Protein AF-A0A4S0N2V5-F1 (afdb_monomer_lite)

Secondary structure (DSSP, 8-state):
---THHHHHHHHHHHHHGGG-TT---HHHHHHHHHHHHHHHHHHHTT--HHHHHHHHHHHGGGS-GGGGGGGSTTT---HHHH------

Sequence (89 aa):
CLSNSAAERALRGIALGRKSWLFCGSDRGGQRAAVLYSLIVSAKMNDIDPQAWLADVLARLPAYPAHRIDDLLPWNWRSAKLRTQPAAA

Structure (mmCIF, N/CA/C/O backbone):
data_AF-A0A4S0N2V5-F1
#
_entry.id   AF-A0A4S0N2V5-F1
#
loop_
_atom_site.group_PDB
_atom_site.id
_atom_site.type_symbol
_atom_site.label_atom_id
_atom_site.label_alt_id
_atom_site.label_comp_id
_atom_site.label_asym_id
_atom_site.label_entity_id
_atom_site.label_seq_id
_atom_site.pdbx_PDB_ins_code
_atom_site.Cartn_x
_atom_site.Cartn_y
_atom_site.Cartn_z
_atom_site.occupancy
_atom_site.B_iso_or_equiv
_atom_site.auth_seq_id
_atom_site.auth_comp_id
_atom_site.auth_asym_id
_atom_site.auth_atom_id
_atom_site.pdbx_PDB_model_num
ATOM 1 N N . CYS A 1 1 ? -13.869 -15.649 -20.739 1.00 47.41 1 CYS A N 1
ATOM 2 C CA . CYS A 1 1 ? -12.517 -15.195 -21.126 1.00 47.41 1 CYS A CA 1
ATOM 3 C C . CYS A 1 1 ? -12.002 -14.246 -20.047 1.00 47.41 1 CYS A C 1
ATOM 5 O O . CYS A 1 1 ? -12.468 -13.116 -19.999 1.00 47.41 1 CYS A O 1
ATOM 7 N N . LEU A 1 2 ? -11.133 -14.701 -19.134 1.00 48.78 2 LEU A N 1
ATOM 8 C CA . LEU A 1 2 ? -10.482 -13.805 -18.167 1.00 48.78 2 LEU A CA 1
ATOM 9 C C . LEU A 1 2 ? -9.560 -12.859 -18.948 1.00 48.78 2 LEU A C 1
ATOM 11 O O . LEU A 1 2 ? -8.519 -13.283 -19.441 1.00 48.78 2 LEU A O 1
ATOM 15 N N . SER A 1 3 ? -9.943 -11.597 -19.121 1.00 55.47 3 SER A N 1
ATOM 16 C CA . SER A 1 3 ? -9.085 -10.641 -19.818 1.00 55.47 3 SER A CA 1
ATOM 17 C C . SER A 1 3 ? -7.992 -10.137 -18.871 1.00 55.47 3 SER A C 1
ATOM 19 O O . SER A 1 3 ? -8.243 -9.265 -18.037 1.00 55.47 3 SER A O 1
ATOM 21 N N . ASN A 1 4 ? -6.761 -10.629 -19.053 1.00 66.88 4 ASN A N 1
ATOM 22 C CA . ASN A 1 4 ? -5.534 -10.093 -18.436 1.00 66.88 4 ASN A CA 1
ATOM 23 C C . ASN A 1 4 ? -5.291 -8.609 -18.785 1.00 66.88 4 ASN A C 1
ATOM 25 O O . ASN A 1 4 ? -4.460 -7.939 -18.184 1.00 66.88 4 ASN A O 1
ATOM 29 N N . SER A 1 5 ? -6.059 -8.057 -19.726 1.00 72.94 5 SER A N 1
ATOM 30 C CA . SER A 1 5 ? -5.957 -6.680 -20.205 1.00 72.94 5 SER A CA 1
ATOM 31 C C . SER A 1 5 ? -6.055 -5.624 -19.099 1.00 72.94 5 SER A C 1
ATOM 33 O O . SER A 1 5 ? -5.472 -4.551 -19.238 1.00 72.94 5 SER A O 1
ATOM 35 N N . ALA A 1 6 ? -6.777 -5.889 -18.004 1.00 69.25 6 ALA A N 1
ATOM 36 C CA . ALA A 1 6 ? -6.830 -4.976 -16.859 1.00 69.25 6 ALA A CA 1
ATOM 37 C C . ALA A 1 6 ? -5.513 -4.979 -16.063 1.00 69.25 6 ALA A C 1
ATOM 39 O O . ALA A 1 6 ? -4.980 -3.914 -15.745 1.00 69.25 6 ALA A O 1
ATOM 40 N N . ALA A 1 7 ? -4.953 -6.163 -15.807 1.00 67.38 7 ALA A N 1
ATOM 41 C CA . ALA A 1 7 ? -3.676 -6.313 -15.119 1.00 67.38 7 ALA A CA 1
ATOM 42 C C . ALA A 1 7 ? -2.505 -5.806 -15.981 1.00 67.38 7 ALA A C 1
ATOM 44 O O . ALA A 1 7 ? -1.657 -5.062 -15.497 1.00 67.38 7 ALA A O 1
ATOM 45 N N . GLU A 1 8 ? -2.499 -6.093 -17.283 1.00 75.12 8 GLU A N 1
ATOM 46 C CA . GLU A 1 8 ? -1.504 -5.572 -18.230 1.00 75.12 8 GLU A CA 1
ATOM 47 C C . GLU A 1 8 ? -1.532 -4.040 -18.317 1.00 75.12 8 GLU A C 1
ATOM 49 O O . GLU A 1 8 ? -0.480 -3.394 -18.322 1.00 75.12 8 GLU A O 1
ATOM 54 N N . ARG A 1 9 ? -2.727 -3.427 -18.320 1.00 76.81 9 ARG A N 1
ATOM 55 C CA . ARG A 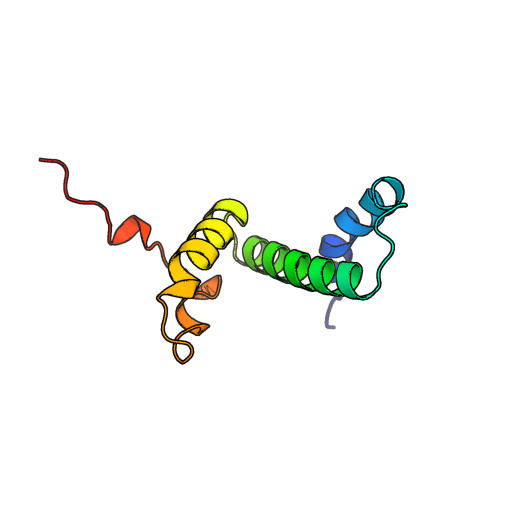1 9 ? -2.866 -1.963 -18.257 1.00 76.81 9 ARG A CA 1
ATOM 56 C C . ARG A 1 9 ? -2.320 -1.392 -16.952 1.00 76.81 9 ARG A C 1
ATOM 58 O O . ARG A 1 9 ? -1.650 -0.361 -16.995 1.00 76.81 9 ARG A O 1
ATOM 65 N N . ALA A 1 10 ? -2.549 -2.061 -15.823 1.00 72.25 10 ALA A N 1
ATOM 66 C CA . ALA A 1 10 ? -2.006 -1.643 -14.533 1.00 72.25 10 ALA A CA 1
ATOM 67 C C . ALA A 1 10 ? -0.466 -1.723 -14.488 1.00 72.25 10 ALA A C 1
ATOM 69 O O . ALA A 1 10 ? 0.188 -0.825 -13.957 1.00 72.25 10 ALA A O 1
ATOM 70 N N . LEU A 1 11 ? 0.126 -2.744 -15.118 1.00 71.69 11 LEU A N 1
ATOM 71 C CA . LEU A 1 11 ? 1.580 -2.930 -15.200 1.00 71.69 11 LEU A CA 1
ATOM 72 C C . LEU A 1 11 ? 2.268 -1.976 -16.191 1.00 71.69 11 LEU A C 1
ATOM 74 O O . LEU A 1 11 ? 3.478 -1.755 -16.098 1.00 71.69 11 LEU A O 1
ATOM 78 N N . ARG A 1 12 ? 1.525 -1.361 -17.121 1.00 75.25 12 ARG A N 1
ATOM 79 C CA . ARG A 1 12 ? 2.088 -0.471 -18.151 1.00 75.25 12 ARG A CA 1
ATOM 80 C C . ARG A 1 12 ? 2.844 0.723 -17.559 1.00 75.25 12 ARG A C 1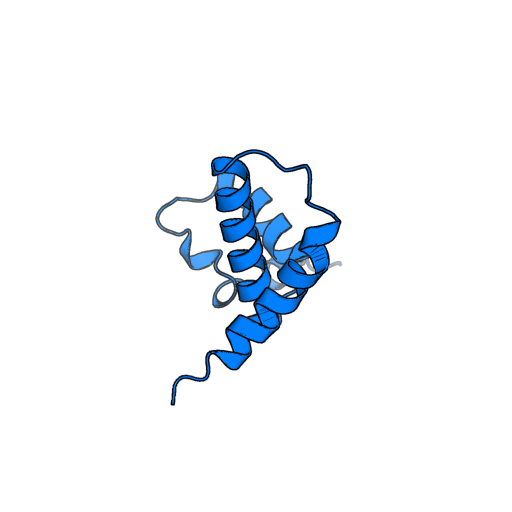
ATOM 82 O O . ARG A 1 12 ? 3.890 1.092 -18.086 1.00 75.25 12 ARG A O 1
ATOM 89 N N . GLY A 1 13 ? 2.371 1.285 -16.444 1.00 70.12 13 GLY A N 1
ATOM 90 C CA . GLY A 1 13 ? 3.066 2.370 -15.739 1.00 70.12 13 GLY A CA 1
ATOM 91 C C . GLY A 1 13 ? 4.438 1.948 -15.198 1.00 70.12 13 GLY A C 1
ATOM 92 O O . GLY A 1 13 ? 5.414 2.681 -15.338 1.00 70.12 13 GLY A O 1
ATOM 93 N N . ILE A 1 14 ? 4.540 0.724 -14.673 1.00 69.31 14 ILE A N 1
ATOM 94 C CA . ILE A 1 14 ? 5.799 0.137 -14.188 1.00 69.31 14 ILE A CA 1
ATOM 95 C C . ILE A 1 14 ? 6.746 -0.119 -15.366 1.00 69.31 14 ILE A C 1
ATOM 97 O O . ILE A 1 14 ? 7.930 0.209 -15.310 1.00 69.31 14 ILE A O 1
ATOM 101 N N . ALA A 1 15 ? 6.215 -0.643 -16.475 1.00 69.69 15 ALA A N 1
ATOM 102 C CA . ALA A 1 15 ? 6.988 -0.925 -17.679 1.00 69.69 15 ALA A CA 1
ATOM 103 C C . ALA A 1 15 ? 7.615 0.337 -18.303 1.00 69.69 15 ALA A C 1
ATOM 105 O O . ALA A 1 15 ? 8.731 0.255 -18.825 1.00 69.69 15 ALA A O 1
ATOM 106 N N . LEU A 1 16 ? 6.923 1.481 -18.230 1.00 72.00 16 LEU A N 1
ATOM 107 C CA . LEU A 1 16 ? 7.438 2.796 -18.631 1.00 72.00 16 LEU A CA 1
ATOM 108 C C . LEU A 1 16 ? 8.492 3.319 -17.643 1.00 72.00 16 LEU A C 1
ATOM 110 O O . LEU A 1 16 ? 9.512 3.866 -18.059 1.00 72.00 16 LEU A O 1
ATOM 114 N N . GLY A 1 17 ? 8.282 3.079 -16.346 1.00 65.25 17 GLY A N 1
ATOM 115 C CA . GLY A 1 17 ? 9.210 3.436 -15.275 1.00 65.25 17 GLY A CA 1
ATOM 116 C C . GLY A 1 17 ? 10.547 2.696 -15.321 1.00 65.25 17 GLY A C 1
ATOM 117 O O . GLY A 1 17 ? 11.516 3.218 -14.794 1.00 65.25 17 GLY A O 1
ATOM 118 N N . ARG A 1 18 ? 10.672 1.546 -16.001 1.00 66.88 18 ARG A N 1
ATOM 119 C CA . ARG A 1 18 ? 11.914 0.734 -16.049 1.00 66.88 18 ARG A CA 1
ATOM 120 C C . ARG A 1 18 ? 13.196 1.519 -16.364 1.00 66.88 18 ARG A C 1
ATOM 122 O O . ARG A 1 18 ? 14.248 1.181 -15.837 1.00 66.88 18 ARG A O 1
ATOM 129 N N . LYS A 1 19 ? 13.118 2.589 -17.166 1.00 62.16 19 LYS A N 1
ATOM 130 C CA . LYS A 1 19 ? 14.268 3.469 -17.465 1.00 62.16 19 LYS A CA 1
ATOM 131 C C . LYS A 1 19 ? 14.709 4.350 -16.285 1.00 62.16 19 LYS A C 1
ATOM 133 O O . LYS A 1 19 ? 15.850 4.782 -16.250 1.00 62.16 19 LYS A O 1
ATOM 138 N N . SER A 1 20 ? 13.828 4.605 -15.322 1.00 62.06 20 SER A N 1
ATOM 139 C CA . SER A 1 20 ? 14.091 5.405 -14.117 1.00 62.06 20 SER A CA 1
ATOM 140 C C . SER A 1 20 ? 14.552 4.559 -12.917 1.00 62.06 20 SER A C 1
ATOM 142 O O . SER A 1 20 ? 14.957 5.125 -11.909 1.00 62.06 20 SER A O 1
ATOM 144 N N . TRP A 1 21 ? 14.482 3.224 -13.002 1.00 62.19 21 TRP A N 1
ATOM 145 C CA . TRP A 1 21 ? 14.726 2.293 -11.883 1.00 62.19 21 TRP A CA 1
ATOM 146 C C . TRP A 1 21 ? 15.957 1.408 -12.141 1.00 62.19 21 TRP A C 1
ATOM 148 O O . TRP A 1 21 ? 16.136 0.379 -11.494 1.00 62.19 21 TRP A O 1
ATOM 158 N N . LEU A 1 22 ? 16.821 1.826 -13.079 1.00 57.75 22 LEU A N 1
ATOM 159 C CA . LEU A 1 22 ? 18.008 1.095 -13.547 1.00 57.75 22 LEU A CA 1
ATOM 160 C C . LEU A 1 22 ? 19.018 0.762 -12.430 1.00 57.75 22 LEU A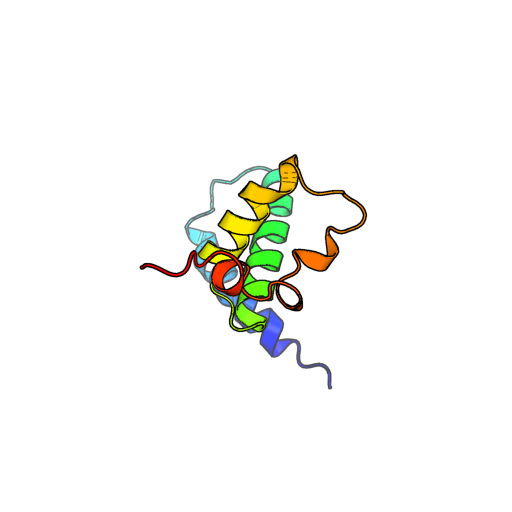 C 1
ATOM 162 O O . LEU A 1 22 ? 19.870 -0.097 -12.626 1.00 57.75 22 LEU A O 1
ATOM 166 N N . PHE A 1 23 ? 18.905 1.408 -11.263 1.00 53.09 23 PHE A N 1
ATOM 167 C CA . PHE A 1 23 ? 19.844 1.289 -10.142 1.00 53.09 23 PHE A CA 1
ATOM 168 C C . PHE A 1 23 ? 19.260 0.636 -8.874 1.00 53.09 23 PHE A C 1
ATOM 170 O O . PHE A 1 23 ? 19.968 0.510 -7.875 1.00 53.09 23 PHE A O 1
ATOM 177 N N . CYS A 1 24 ? 18.001 0.179 -8.872 1.00 54.47 24 CYS A N 1
ATOM 178 C CA . CYS A 1 24 ? 17.424 -0.538 -7.724 1.00 54.47 24 CYS A CA 1
ATOM 179 C C . CYS A 1 24 ? 17.874 -2.014 -7.712 1.00 54.47 24 CYS A C 1
ATOM 181 O O . CYS A 1 24 ? 17.116 -2.926 -8.029 1.00 54.47 24 CYS A O 1
ATOM 183 N N . GLY A 1 25 ? 19.147 -2.235 -7.375 1.00 66.81 25 GLY A N 1
ATOM 184 C CA . GLY A 1 25 ? 19.863 -3.510 -7.482 1.00 66.81 25 GLY A CA 1
ATOM 185 C C . GLY A 1 25 ? 19.705 -4.466 -6.296 1.00 66.81 25 GLY A C 1
ATOM 186 O O . GLY A 1 25 ? 20.693 -4.813 -5.653 1.00 66.81 25 GLY A O 1
ATOM 187 N N . SER A 1 26 ? 18.487 -4.924 -5.991 1.00 78.38 26 SER A N 1
ATOM 188 C CA . SER A 1 26 ? 18.304 -6.124 -5.157 1.00 78.38 26 SER A CA 1
ATOM 189 C C . SER A 1 26 ? 16.955 -6.797 -5.413 1.00 78.38 26 SER A C 1
ATOM 191 O O . SER A 1 26 ? 15.925 -6.125 -5.497 1.00 78.38 26 SER A O 1
ATOM 193 N N . ASP A 1 27 ? 16.949 -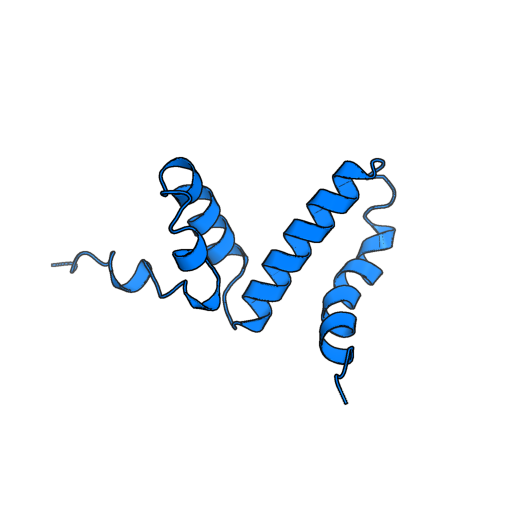8.132 -5.494 1.00 79.94 27 ASP A N 1
ATOM 194 C CA . ASP A 1 27 ? 15.729 -8.928 -5.704 1.00 79.94 27 ASP A CA 1
ATOM 195 C C . ASP A 1 27 ? 14.690 -8.682 -4.596 1.00 79.94 27 ASP A C 1
ATOM 197 O O . ASP A 1 27 ? 13.509 -8.456 -4.854 1.00 79.94 27 ASP A O 1
ATOM 201 N N . ARG A 1 28 ? 15.153 -8.562 -3.344 1.00 80.81 28 ARG A N 1
ATOM 202 C CA . ARG A 1 28 ? 14.302 -8.190 -2.201 1.00 80.81 28 ARG A CA 1
ATOM 203 C C . ARG A 1 28 ? 13.663 -6.811 -2.374 1.00 80.81 28 ARG A C 1
ATOM 205 O O . ARG A 1 28 ? 12.531 -6.601 -1.942 1.00 80.81 28 ARG A O 1
ATOM 212 N N . GLY A 1 29 ? 14.377 -5.863 -2.980 1.00 78.50 29 GLY A N 1
ATOM 213 C CA . GLY A 1 29 ? 13.845 -4.544 -3.320 1.00 78.50 29 GLY A CA 1
ATOM 214 C C . GLY A 1 29 ? 12.746 -4.634 -4.379 1.00 78.50 29 GLY A C 1
ATOM 215 O O . GLY A 1 29 ? 11.685 -4.035 -4.208 1.00 78.50 29 GLY A O 1
ATOM 216 N N . GLY A 1 30 ? 12.962 -5.453 -5.413 1.00 81.19 30 GLY A N 1
ATOM 217 C CA . GLY A 1 30 ? 11.969 -5.743 -6.448 1.00 81.19 30 GLY A CA 1
ATOM 218 C C . GLY A 1 30 ? 10.695 -6.378 -5.888 1.00 81.19 30 GLY A C 1
ATOM 219 O O . GLY A 1 30 ? 9.597 -5.914 -6.186 1.00 81.19 30 GLY A O 1
ATOM 220 N N . GLN A 1 31 ? 10.828 -7.371 -5.006 1.00 82.12 31 GLN A N 1
ATOM 221 C CA . GLN A 1 31 ? 9.690 -8.024 -4.349 1.00 82.12 31 GLN A CA 1
ATOM 222 C C . GLN A 1 31 ? 8.867 -7.038 -3.507 1.00 82.12 31 GLN A C 1
ATOM 224 O O . GLN A 1 31 ? 7.643 -6.993 -3.618 1.00 82.12 31 GLN A O 1
ATOM 229 N N . ARG A 1 32 ? 9.525 -6.189 -2.705 1.00 82.75 32 ARG A N 1
ATOM 230 C CA . ARG A 1 32 ? 8.842 -5.153 -1.908 1.00 82.75 32 ARG A CA 1
ATOM 231 C C . ARG A 1 32 ? 8.121 -4.137 -2.791 1.00 82.75 32 ARG A C 1
ATOM 233 O O . ARG A 1 32 ? 6.984 -3.774 -2.498 1.00 82.75 32 ARG A O 1
ATOM 240 N N . ALA A 1 33 ? 8.757 -3.709 -3.881 1.00 82.56 33 ALA A N 1
ATOM 241 C CA . ALA A 1 33 ? 8.138 -2.816 -4.851 1.00 82.56 33 ALA A CA 1
ATOM 242 C C . ALA A 1 33 ? 6.906 -3.467 -5.499 1.00 82.56 33 ALA A C 1
ATOM 244 O O . ALA A 1 33 ? 5.857 -2.834 -5.574 1.00 82.56 33 ALA A O 1
ATOM 245 N N . ALA A 1 34 ? 6.993 -4.740 -5.899 1.00 84.56 34 ALA A N 1
ATOM 246 C CA . ALA A 1 34 ? 5.875 -5.478 -6.485 1.00 84.56 34 ALA A CA 1
ATOM 247 C C . ALA A 1 34 ? 4.670 -5.574 -5.532 1.00 84.56 34 ALA A C 1
ATOM 249 O O . ALA A 1 34 ? 3.531 -5.367 -5.961 1.00 84.56 34 ALA A O 1
ATOM 250 N N . VAL A 1 35 ? 4.910 -5.814 -4.238 1.00 85.88 35 VAL A N 1
ATOM 251 C CA . VAL A 1 35 ? 3.855 -5.804 -3.211 1.00 85.88 35 VAL A CA 1
ATOM 252 C C . VAL A 1 35 ? 3.209 -4.423 -3.123 1.00 85.88 35 VAL A C 1
ATOM 254 O O . VAL A 1 35 ? 1.991 -4.312 -3.244 1.00 85.88 35 VAL A O 1
ATOM 257 N N . LEU A 1 36 ? 4.008 -3.359 -2.992 1.00 85.62 36 LEU A N 1
ATOM 258 C CA . LEU A 1 36 ? 3.491 -1.992 -2.891 1.00 85.62 36 LEU A CA 1
ATOM 259 C C . LEU A 1 36 ? 2.666 -1.596 -4.125 1.00 85.62 36 LEU A C 1
ATOM 261 O O . LEU A 1 36 ? 1.577 -1.040 -3.994 1.00 85.62 36 LEU A O 1
ATOM 265 N N . TYR A 1 37 ? 3.143 -1.928 -5.325 1.00 85.12 37 TYR A N 1
ATOM 266 C CA . TYR A 1 37 ? 2.411 -1.679 -6.564 1.00 85.12 37 TYR A CA 1
ATOM 267 C C . TYR A 1 37 ? 1.087 -2.432 -6.624 1.00 85.12 37 TYR A C 1
ATOM 269 O O . TYR A 1 37 ? 0.080 -1.852 -7.028 1.00 85.12 37 TYR A O 1
ATOM 277 N N . SER A 1 38 ? 1.069 -3.691 -6.188 1.00 86.38 38 SER A N 1
ATOM 278 C CA . SER A 1 38 ? -0.153 -4.496 -6.137 1.00 86.38 38 SER A CA 1
ATOM 279 C C . SER A 1 38 ? -1.191 -3.872 -5.201 1.00 86.38 38 SER A C 1
ATOM 281 O O . SER A 1 38 ? -2.365 -3.784 -5.561 1.00 86.38 38 SER A O 1
ATOM 283 N N . LEU A 1 39 ? -0.764 -3.352 -4.045 1.00 89.00 39 LEU A N 1
ATOM 284 C CA . LEU A 1 39 ? -1.634 -2.636 -3.107 1.00 89.00 39 LEU A CA 1
ATOM 285 C C . LEU A 1 39 ? -2.185 -1.332 -3.709 1.00 89.00 39 LEU A C 1
ATOM 287 O O . LEU A 1 39 ? -3.387 -1.083 -3.647 1.00 89.00 39 LEU A O 1
ATOM 291 N N . ILE A 1 40 ? -1.332 -0.529 -4.353 1.00 87.38 40 ILE A N 1
ATOM 292 C CA . ILE A 1 40 ? -1.739 0.727 -5.005 1.00 87.38 40 ILE A CA 1
ATOM 293 C C . ILE A 1 40 ? -2.754 0.464 -6.122 1.00 87.38 40 ILE A C 1
ATOM 295 O O . ILE A 1 40 ? -3.752 1.173 -6.235 1.00 87.38 40 ILE A O 1
ATOM 299 N N . VAL A 1 41 ? -2.505 -0.540 -6.963 1.00 86.06 41 VAL A N 1
ATOM 300 C CA . VAL A 1 41 ? -3.415 -0.913 -8.053 1.00 86.06 41 VAL A CA 1
ATOM 301 C C . VAL A 1 41 ? -4.740 -1.422 -7.493 1.00 86.06 41 VAL A C 1
ATOM 303 O O . VAL A 1 41 ? -5.786 -1.032 -8.001 1.00 86.06 41 VAL A O 1
ATOM 306 N N . SER A 1 42 ? -4.709 -2.213 -6.420 1.00 87.00 42 SER A N 1
ATOM 307 C CA . SER A 1 42 ? -5.921 -2.692 -5.747 1.00 87.00 42 SER A CA 1
ATOM 308 C C . SER A 1 42 ? -6.765 -1.534 -5.211 1.00 87.00 42 SER A C 1
ATOM 310 O O . SER A 1 42 ? -7.975 -1.528 -5.411 1.00 87.00 42 SER A O 1
ATOM 312 N N . ALA A 1 43 ? -6.148 -0.513 -4.608 1.00 87.31 43 ALA A N 1
ATOM 313 C CA . ALA A 1 43 ? -6.854 0.698 -4.182 1.00 87.31 43 ALA A CA 1
ATOM 314 C C . ALA A 1 43 ? -7.489 1.445 -5.369 1.00 87.31 43 ALA A C 1
ATOM 316 O O . ALA A 1 43 ? -8.677 1.755 -5.336 1.00 87.31 43 ALA A O 1
ATOM 317 N N . LYS A 1 44 ? -6.741 1.634 -6.467 1.00 85.00 44 LYS A N 1
ATOM 318 C CA . LYS A 1 44 ? -7.266 2.266 -7.692 1.00 85.00 44 LYS A CA 1
ATOM 319 C C . LYS A 1 44 ? -8.428 1.493 -8.314 1.00 85.00 44 LYS A C 1
ATOM 321 O O . LYS A 1 44 ? -9.355 2.107 -8.818 1.00 85.00 44 LYS A O 1
ATOM 326 N N . MET A 1 45 ? -8.377 0.161 -8.291 1.00 85.56 45 MET A N 1
ATOM 327 C CA . MET A 1 45 ? -9.455 -0.701 -8.795 1.00 85.56 45 MET A CA 1
ATOM 328 C C . MET A 1 45 ? -10.736 -0.612 -7.956 1.00 85.56 45 MET A C 1
ATOM 330 O O . MET A 1 45 ? -11.791 -0.986 -8.451 1.00 85.56 45 MET A O 1
ATOM 334 N N . ASN A 1 46 ? -10.642 -0.134 -6.713 1.00 85.00 46 ASN A N 1
ATOM 335 C CA . ASN A 1 46 ? -11.780 0.111 -5.826 1.00 85.00 46 ASN A CA 1
ATOM 336 C C . ASN A 1 46 ? -12.172 1.604 -5.782 1.00 85.00 46 ASN A C 1
ATOM 338 O O . ASN A 1 46 ? -12.836 2.022 -4.838 1.00 85.00 46 ASN A O 1
ATOM 342 N N . ASP A 1 47 ? -11.729 2.414 -6.756 1.00 86.00 47 ASP A N 1
ATOM 343 C CA . ASP A 1 47 ? -11.987 3.864 -6.841 1.00 86.00 47 ASP A CA 1
ATOM 344 C C . ASP A 1 47 ? -11.570 4.656 -5.585 1.00 86.00 47 ASP A C 1
ATOM 346 O O . ASP A 1 47 ? -12.136 5.692 -5.235 1.00 86.00 47 ASP A O 1
ATOM 350 N N . ILE A 1 48 ? -10.536 4.169 -4.899 1.00 85.94 48 ILE A N 1
ATOM 351 C CA . ILE A 1 48 ? -9.992 4.755 -3.677 1.00 85.94 48 ILE A CA 1
ATOM 352 C C . ILE A 1 48 ? -8.698 5.500 -3.985 1.00 85.94 48 ILE A C 1
ATOM 354 O O . ILE A 1 48 ? -7.832 4.98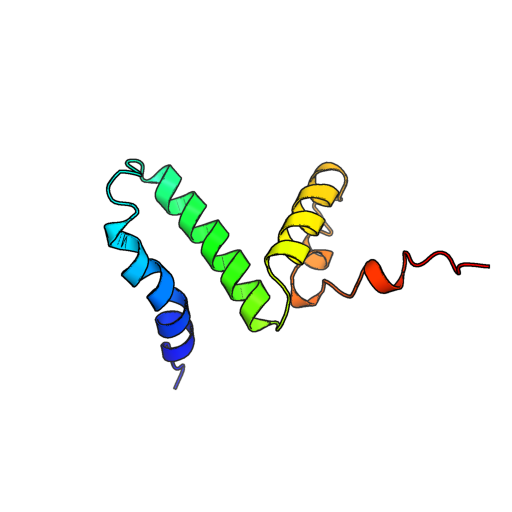8 -4.699 1.00 85.94 48 ILE A O 1
ATOM 358 N N . ASP A 1 49 ? -8.533 6.685 -3.385 1.00 87.44 49 ASP A N 1
ATOM 359 C CA . ASP A 1 49 ? -7.258 7.397 -3.415 1.00 87.44 49 ASP A CA 1
ATOM 360 C C . ASP A 1 49 ? -6.165 6.565 -2.706 1.00 87.44 49 ASP A C 1
ATOM 362 O O . ASP A 1 49 ? -6.228 6.368 -1.484 1.00 87.44 49 ASP A O 1
ATOM 366 N N . PRO A 1 50 ? -5.149 6.060 -3.437 1.00 87.94 50 PRO A N 1
ATOM 367 C CA . PRO A 1 50 ? -4.175 5.137 -2.863 1.00 87.94 50 PRO A CA 1
ATOM 368 C C . PRO A 1 50 ? -3.293 5.789 -1.802 1.00 87.94 50 PRO A C 1
ATOM 370 O O . PRO A 1 50 ? -2.815 5.098 -0.905 1.00 87.94 50 PRO A O 1
ATOM 373 N N . GLN A 1 51 ? -3.052 7.100 -1.905 1.00 88.00 51 GLN A N 1
ATOM 374 C CA . GLN A 1 51 ? -2.199 7.830 -0.973 1.00 88.00 51 GLN A CA 1
ATOM 375 C C . GLN A 1 51 ? -2.897 7.996 0.378 1.00 88.00 51 GLN A C 1
ATOM 377 O O . GLN A 1 51 ? -2.296 7.701 1.412 1.00 88.00 51 GLN A O 1
ATOM 382 N N . ALA A 1 52 ? -4.167 8.399 0.370 1.00 88.44 52 ALA A N 1
ATOM 383 C CA . ALA A 1 52 ? -4.995 8.521 1.559 1.00 88.44 52 ALA A CA 1
ATOM 384 C C . ALA A 1 52 ? -5.197 7.168 2.253 1.00 88.44 52 ALA A C 1
ATOM 386 O O . ALA A 1 52 ? -5.049 7.082 3.471 1.00 88.44 52 ALA A O 1
ATOM 387 N N . TRP A 1 53 ? -5.482 6.109 1.489 1.00 89.75 53 TRP A N 1
ATOM 388 C CA . TRP A 1 53 ? -5.655 4.765 2.043 1.00 89.75 53 TRP A CA 1
ATOM 389 C C . TRP A 1 53 ? -4.367 4.220 2.653 1.00 89.75 53 TRP A C 1
ATOM 391 O O . TRP A 1 53 ? -4.365 3.800 3.809 1.00 89.75 53 TRP A O 1
ATOM 401 N N . LEU A 1 54 ? -3.253 4.279 1.922 1.00 89.94 54 LEU A N 1
ATOM 402 C CA . LEU A 1 54 ? -1.988 3.739 2.408 1.00 89.94 54 LEU A CA 1
ATOM 403 C C . LEU A 1 54 ? -1.488 4.489 3.650 1.00 89.94 54 LEU A C 1
ATOM 405 O O . LEU A 1 54 ? -1.018 3.851 4.588 1.00 89.94 54 LEU A O 1
ATOM 409 N N . ALA A 1 55 ? -1.624 5.818 3.690 1.00 89.56 55 ALA A N 1
ATOM 410 C CA . ALA A 1 55 ? -1.249 6.612 4.859 1.00 89.56 55 ALA A CA 1
ATOM 411 C C . ALA A 1 55 ? -2.063 6.215 6.102 1.00 89.56 55 ALA A C 1
ATOM 413 O O . ALA A 1 55 ? -1.500 6.011 7.176 1.00 89.56 55 ALA A O 1
ATOM 414 N N . ASP A 1 56 ? -3.375 6.050 5.944 1.00 87.69 56 ASP A N 1
ATOM 415 C CA . ASP A 1 56 ? -4.291 5.690 7.026 1.00 87.69 56 ASP A CA 1
ATOM 416 C C . ASP A 1 56 ? -4.094 4.238 7.506 1.00 87.69 56 ASP A C 1
ATOM 418 O O . ASP A 1 56 ? -4.152 3.945 8.701 1.00 87.69 56 ASP A O 1
ATOM 422 N N . VAL A 1 57 ? -3.823 3.300 6.594 1.00 88.94 57 VAL A N 1
ATOM 423 C CA . VAL A 1 57 ? -3.493 1.911 6.948 1.00 88.94 57 VAL A CA 1
ATOM 424 C C . VAL A 1 57 ? -2.152 1.834 7.672 1.00 88.94 57 VAL A C 1
ATOM 426 O O . VAL A 1 57 ? -2.094 1.243 8.747 1.00 88.94 57 VAL A O 1
ATOM 429 N N . LEU A 1 58 ? -1.094 2.460 7.146 1.00 88.94 58 LEU A N 1
ATOM 430 C CA . LEU A 1 58 ? 0.232 2.442 7.773 1.00 88.94 58 LEU A CA 1
ATOM 431 C C . LEU A 1 58 ? 0.243 3.125 9.147 1.00 88.94 58 LEU A C 1
ATOM 433 O O . LEU A 1 58 ? 0.949 2.661 10.039 1.00 88.94 58 LEU A O 1
ATOM 437 N N . ALA A 1 59 ? -0.556 4.178 9.342 1.00 88.56 59 ALA A N 1
ATOM 438 C CA . ALA A 1 59 ? -0.696 4.841 10.637 1.00 88.56 59 ALA A CA 1
ATOM 439 C C . ALA A 1 59 ? -1.416 3.969 11.680 1.00 88.56 59 ALA A C 1
ATOM 441 O O . ALA A 1 59 ? -1.060 3.998 12.856 1.00 88.56 59 ALA A O 1
ATOM 442 N N . ARG A 1 60 ? -2.420 3.184 11.268 1.00 85.81 60 ARG A N 1
ATOM 443 C CA . ARG A 1 60 ? -3.215 2.343 12.182 1.00 85.81 60 ARG A CA 1
ATOM 444 C C . ARG A 1 60 ? -2.589 0.981 12.454 1.00 85.81 60 ARG A C 1
ATOM 446 O O . ARG A 1 60 ? -2.803 0.435 13.533 1.00 85.81 60 ARG A O 1
ATOM 453 N N . LEU A 1 61 ? -1.803 0.452 11.515 1.00 86.62 61 LEU A N 1
ATOM 454 C CA . LEU A 1 61 ? -1.233 -0.896 11.565 1.00 86.62 61 LEU A CA 1
ATOM 455 C C . LEU A 1 61 ? -0.507 -1.244 12.882 1.00 86.62 61 LEU A C 1
ATOM 457 O O . LEU A 1 61 ? -0.741 -2.345 13.376 1.00 86.62 61 LEU A O 1
ATOM 461 N N . PRO A 1 62 ? 0.310 -0.362 13.502 1.00 87.06 62 PRO A N 1
ATOM 462 C CA . PRO A 1 62 ? 1.037 -0.707 14.729 1.00 87.06 62 PRO A CA 1
ATOM 463 C C . PRO A 1 62 ? 0.132 -1.004 15.931 1.00 87.06 62 PRO A C 1
ATOM 465 O O . PRO A 1 62 ? 0.520 -1.755 16.820 1.00 87.06 62 PRO A O 1
ATOM 468 N N . ALA A 1 63 ? -1.062 -0.408 15.965 1.00 84.31 63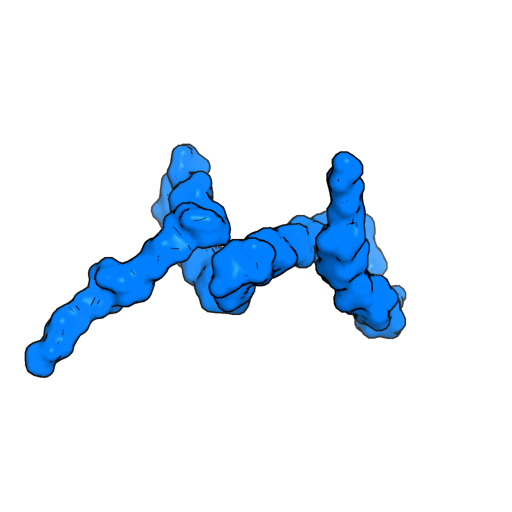 ALA A N 1
ATOM 469 C CA . ALA A 1 63 ? -2.025 -0.546 17.055 1.00 84.31 63 ALA A CA 1
ATOM 470 C C . ALA A 1 63 ? -3.220 -1.445 16.686 1.00 84.31 63 ALA A C 1
ATOM 472 O O . ALA A 1 63 ? -4.112 -1.649 17.512 1.00 84.31 63 ALA A O 1
ATOM 473 N N . TYR A 1 64 ? -3.271 -1.965 15.454 1.00 84.69 64 TYR A N 1
ATOM 474 C CA . TYR A 1 64 ? -4.411 -2.734 14.964 1.00 84.69 64 TYR A CA 1
ATOM 475 C C . TYR A 1 64 ? -4.251 -4.230 15.265 1.00 84.69 64 TYR A C 1
ATOM 477 O O . TYR A 1 64 ? -3.180 -4.797 15.038 1.00 84.69 64 TYR A O 1
ATOM 485 N N . PRO A 1 65 ? -5.304 -4.917 15.737 1.00 86.69 65 PRO A N 1
ATOM 486 C CA . PRO A 1 65 ? -5.234 -6.351 15.971 1.00 86.69 65 PRO A CA 1
ATOM 487 C C . PRO A 1 65 ? -5.038 -7.121 14.657 1.00 86.69 65 PRO A C 1
ATOM 489 O O . PRO A 1 65 ? -5.823 -6.980 13.720 1.00 86.69 65 PRO A O 1
ATOM 492 N N . ALA A 1 66 ? -4.035 -8.005 14.619 1.00 84.69 66 ALA A N 1
ATOM 493 C CA . ALA A 1 66 ? -3.676 -8.770 13.420 1.00 84.69 66 ALA A CA 1
ATOM 494 C C . ALA A 1 66 ? -4.828 -9.628 12.859 1.00 84.69 66 ALA A C 1
ATOM 496 O O . ALA A 1 66 ? -4.928 -9.825 11.654 1.00 84.69 66 ALA A O 1
ATOM 497 N N . HIS A 1 67 ? -5.738 -10.094 13.720 1.00 86.12 67 HIS A N 1
ATOM 498 C CA . HIS A 1 67 ? -6.901 -10.891 13.317 1.00 86.12 67 HIS A CA 1
ATOM 499 C C . HIS A 1 67 ? -8.018 -10.077 12.638 1.00 86.12 67 HIS A C 1
ATOM 501 O O . HIS A 1 67 ? -9.003 -10.665 12.208 1.00 86.12 67 HIS A O 1
ATOM 507 N N . ARG A 1 68 ? -7.905 -8.741 12.574 1.00 83.25 68 ARG A N 1
ATOM 508 C CA . ARG A 1 68 ? -8.877 -7.855 11.904 1.00 83.25 68 ARG A CA 1
ATOM 509 C C . ARG A 1 68 ? -8.268 -7.045 10.766 1.00 83.25 68 ARG A C 1
ATOM 511 O O . ARG A 1 68 ? -8.850 -6.056 10.342 1.00 83.25 68 ARG A O 1
ATOM 518 N N . ILE A 1 69 ? -7.099 -7.433 10.259 1.00 84.81 69 ILE A N 1
ATOM 519 C CA . ILE A 1 69 ? -6.448 -6.719 9.147 1.00 84.81 69 ILE A CA 1
ATOM 520 C C . ILE A 1 69 ? -7.375 -6.614 7.925 1.00 84.81 69 ILE A C 1
ATOM 522 O O . ILE A 1 69 ? -7.296 -5.634 7.186 1.00 84.81 69 ILE A O 1
ATOM 526 N N . ASP A 1 70 ? -8.300 -7.560 7.761 1.00 84.50 70 ASP A N 1
ATOM 527 C CA . ASP A 1 70 ? -9.300 -7.543 6.694 1.00 84.50 70 ASP A CA 1
ATOM 528 C C . ASP A 1 70 ? -10.171 -6.275 6.688 1.00 84.50 70 ASP A C 1
ATOM 530 O O . ASP A 1 70 ? -10.601 -5.833 5.621 1.00 84.50 70 ASP A O 1
ATOM 534 N N . ASP A 1 71 ? -10.375 -5.632 7.843 1.00 84.06 71 ASP A N 1
ATOM 535 C CA . ASP A 1 71 ? -11.112 -4.366 7.965 1.00 84.06 71 ASP A CA 1
ATOM 536 C C . ASP A 1 71 ? -10.361 -3.186 7.315 1.00 84.06 71 ASP A C 1
ATOM 538 O O . ASP A 1 71 ? -10.962 -2.169 6.967 1.00 84.06 71 ASP A O 1
ATOM 542 N N . LEU A 1 72 ? -9.041 -3.306 7.136 1.00 84.25 72 LEU A N 1
ATOM 543 C CA . LEU A 1 72 ? -8.180 -2.280 6.539 1.00 84.25 72 LEU A CA 1
ATOM 544 C C . LEU A 1 72 ? -8.044 -2.425 5.015 1.00 84.25 72 LEU A C 1
ATOM 546 O O . LEU A 1 72 ? -7.439 -1.562 4.371 1.00 84.25 72 LEU A O 1
ATOM 550 N N . LEU A 1 73 ? -8.583 -3.499 4.428 1.00 87.44 73 LEU A N 1
ATOM 551 C CA . LEU A 1 73 ? -8.518 -3.743 2.988 1.00 87.44 73 LEU A CA 1
ATOM 552 C C . LEU A 1 73 ? -9.304 -2.675 2.214 1.00 87.44 73 LEU A C 1
ATOM 554 O O . LEU A 1 73 ? -10.296 -2.166 2.732 1.00 87.44 73 LEU A O 1
ATOM 558 N N . PRO A 1 74 ? -8.915 -2.339 0.968 1.00 84.50 74 PRO A N 1
ATOM 559 C CA . PRO A 1 74 ? -9.503 -1.218 0.233 1.00 84.50 74 PRO A CA 1
ATOM 560 C C . PRO A 1 74 ? -11.037 -1.265 0.159 1.00 84.50 74 PRO A C 1
ATOM 562 O O . PRO A 1 74 ? -11.699 -0.271 0.413 1.00 84.50 74 PRO A O 1
ATOM 565 N N . TRP A 1 75 ? -11.633 -2.429 -0.090 1.00 83.12 75 TRP A N 1
ATOM 566 C CA . TRP A 1 75 ? -13.094 -2.581 -0.175 1.00 83.12 75 TRP A CA 1
ATOM 567 C C . TRP A 1 75 ? -13.823 -2.473 1.175 1.00 83.12 75 TRP A C 1
ATOM 569 O O . TRP A 1 75 ? -15.003 -2.128 1.215 1.00 83.12 75 TRP A O 1
ATOM 579 N N . ASN A 1 76 ? -13.126 -2.742 2.282 1.00 83.25 76 ASN A N 1
ATOM 580 C CA . ASN A 1 76 ? -13.637 -2.589 3.646 1.00 83.25 76 ASN A CA 1
ATOM 581 C C . ASN A 1 76 ? -13.258 -1.240 4.264 1.00 83.25 76 ASN A C 1
ATOM 583 O O . ASN A 1 76 ? -13.791 -0.875 5.315 1.00 83.25 76 ASN A O 1
ATOM 587 N N . TRP A 1 77 ? -12.405 -0.467 3.582 1.00 77.38 77 TRP A N 1
ATOM 588 C CA . TRP A 1 77 ? -12.003 0.886 3.940 1.00 77.38 77 TRP A CA 1
ATOM 589 C C . TRP A 1 77 ? -13.156 1.873 3.707 1.00 77.38 77 TRP A C 1
ATOM 591 O O . TRP A 1 77 ? -13.098 2.814 2.920 1.00 77.38 77 TRP A O 1
ATOM 601 N N . ARG A 1 78 ? -14.257 1.659 4.425 1.00 61.56 78 ARG A N 1
ATOM 602 C CA . ARG A 1 78 ? -15.327 2.631 4.595 1.00 61.56 78 ARG A CA 1
ATOM 603 C C . ARG A 1 78 ? -14.796 3.741 5.479 1.00 61.56 78 ARG A C 1
ATOM 605 O O . ARG A 1 78 ? -14.702 3.563 6.689 1.00 61.56 78 ARG A O 1
ATOM 612 N N . SER A 1 79 ? -14.477 4.876 4.860 1.00 53.69 79 SER A N 1
ATOM 613 C CA . SER A 1 79 ? -14.540 6.221 5.434 1.00 53.69 79 SER A CA 1
ATOM 614 C C . SER A 1 79 ? -14.466 6.253 6.964 1.00 53.69 79 SER A C 1
ATOM 616 O O . SER A 1 79 ? -15.446 6.587 7.628 1.00 53.69 79 SER A O 1
ATOM 618 N N . ALA A 1 80 ? -13.301 5.977 7.556 1.00 50.34 80 ALA A N 1
ATOM 619 C CA . ALA A 1 80 ? -13.070 6.398 8.940 1.00 50.34 80 ALA A CA 1
ATOM 620 C C . ALA A 1 80 ? -13.281 7.926 9.068 1.00 50.34 80 ALA A C 1
ATOM 622 O O . ALA A 1 80 ? -13.718 8.414 10.106 1.00 50.34 80 ALA A O 1
ATOM 623 N N . LYS A 1 81 ? -13.138 8.663 7.952 1.00 49.50 81 LYS A N 1
ATOM 624 C CA . LYS A 1 81 ? -13.577 10.058 7.797 1.00 49.50 81 LYS A CA 1
ATOM 625 C C . LYS A 1 81 ? -15.070 10.321 8.064 1.00 49.50 81 LYS A C 1
ATOM 627 O O . LYS A 1 81 ? -15.386 11.438 8.439 1.00 49.50 81 LYS A O 1
ATOM 632 N N . LEU A 1 82 ? -15.978 9.348 7.915 1.00 43.38 82 LEU A N 1
ATOM 633 C CA . LEU A 1 82 ? -17.403 9.517 8.262 1.00 43.38 82 LEU A CA 1
ATOM 634 C C . LEU A 1 82 ? -17.697 9.263 9.749 1.00 43.38 82 LEU A C 1
ATOM 636 O O . LEU A 1 82 ? -18.767 9.628 10.220 1.00 43.38 82 LEU A O 1
ATOM 640 N N . ARG A 1 83 ? -16.775 8.643 10.499 1.00 45.09 83 ARG A N 1
ATOM 641 C CA . ARG A 1 83 ? -16.934 8.407 11.948 1.00 45.09 83 ARG A CA 1
ATOM 642 C C . ARG A 1 83 ? -16.152 9.398 12.813 1.00 45.09 83 ARG A C 1
ATOM 644 O O . ARG A 1 83 ? -16.529 9.606 13.959 1.00 45.09 83 ARG A O 1
ATOM 651 N N . THR A 1 84 ? -15.117 10.036 12.266 1.00 43.66 84 THR A N 1
ATOM 652 C CA . THR A 1 84 ? -14.299 11.050 12.956 1.00 43.66 84 THR A CA 1
ATOM 653 C C . THR A 1 84 ? -14.556 12.458 12.409 1.00 43.66 84 THR A C 1
ATOM 655 O O . THR A 1 84 ? -13.627 13.226 12.177 1.00 43.66 84 THR A O 1
ATOM 658 N N . GLN A 1 85 ? -15.819 12.818 12.188 1.00 37.62 85 GLN A N 1
ATOM 659 C CA . GLN A 1 85 ? -16.211 14.225 12.194 1.00 37.62 85 GLN A CA 1
ATOM 660 C C . GLN A 1 85 ? -16.772 14.499 13.596 1.00 37.62 85 GLN A C 1
ATOM 662 O O . GLN A 1 85 ? -17.883 14.053 13.883 1.00 37.62 85 GLN A O 1
ATOM 667 N N . PRO A 1 86 ? -16.038 15.155 14.517 1.00 38.56 86 PRO A N 1
ATOM 668 C CA . PRO A 1 86 ? -16.727 15.809 15.613 1.00 38.56 86 PRO A CA 1
ATOM 669 C C . PRO A 1 86 ? -17.643 16.848 14.964 1.00 38.56 86 PRO A C 1
ATOM 671 O O . PRO A 1 86 ? -17.201 17.627 14.117 1.00 38.56 86 PRO A O 1
ATOM 674 N N . ALA A 1 87 ? -18.929 16.793 15.297 1.00 40.38 87 ALA A N 1
ATOM 675 C CA . ALA A 1 87 ? -19.875 17.835 14.943 1.00 40.38 87 ALA A CA 1
ATOM 676 C C . ALA A 1 87 ? -19.277 19.175 15.394 1.00 40.38 87 ALA A C 1
ATOM 678 O O . ALA A 1 87 ? -19.097 19.404 16.590 1.00 40.38 87 ALA A O 1
ATOM 679 N N . ALA A 1 88 ? -18.882 20.007 14.431 1.00 36.72 88 ALA A N 1
ATOM 680 C CA . ALA A 1 88 ? -18.483 21.374 14.706 1.00 36.72 88 ALA A CA 1
ATOM 681 C C . ALA A 1 88 ? -19.749 22.123 15.139 1.00 36.72 88 ALA A C 1
ATOM 683 O O . ALA A 1 88 ? -20.690 22.253 14.352 1.00 36.72 88 ALA A O 1
ATOM 684 N N . ALA A 1 89 ? -19.770 22.486 16.420 1.00 34.88 89 ALA A N 1
ATOM 685 C CA . ALA A 1 89 ? -20.702 23.423 17.033 1.00 34.88 89 ALA A CA 1
ATOM 686 C C . ALA A 1 89 ? -20.344 24.867 16.660 1.00 34.88 89 ALA A C 1
ATOM 688 O O . ALA A 1 89 ? -19.145 25.117 16.385 1.00 34.88 89 ALA A O 1
#

pLDDT: mean 74.18, std 15.61, range [34.88, 89.94]

Radius of gyration: 16.59 Å; chains: 1; bounding box: 41×39×38 Å

Foldseek 3Di:
DPPCVLVVVLCVVVVVCCVVCVPVPDPVSVVVVVVLSVLQSQLVVLVHDSVVLVVVLVVCVVVDDPVVCVCSRNNNPPPPVVVPDPPDD